Protein AF-A0A0G0ZEG3-F1 (afdb_monomer_lite)

Organism: NCBI:txid1618756

Secondary structure (DSSP, 8-state):
-------HHHHTT-----TT-HHHHHTTB-TT--B-SS-HHHHHHHHHTTSS-S---

InterPro doma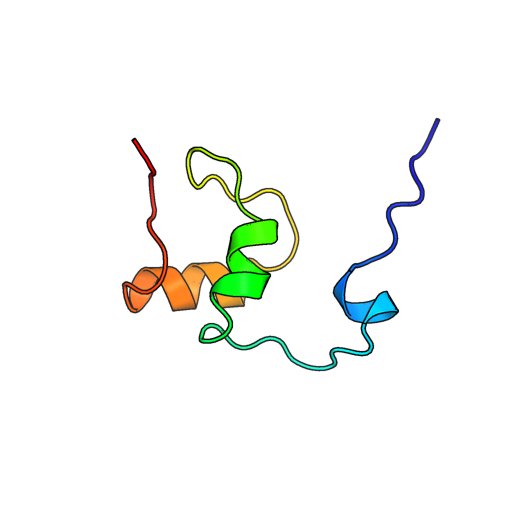ins:
  IPR001648 Small ribosomal subunit protein bS18 [PF01084] (14-39)
  IPR001648 Small ribosomal subunit protein bS18 [TIGR00165] (3-56)
  IPR036870 Small ribosomal subunit protein bS18 superfamily [G3DSA:4.10.640.10] (1-57)
  IPR036870 Small ribosomal subunit protein bS18 superfamily [SSF46911] (2-57)

Radius of gyration: 12.1 Å; chains: 1; bounding box: 34×23×31 Å

Structure (mmCIF, N/CA/C/O backbone):
data_AF-A0A0G0ZEG3-F1
#
_entry.id   AF-A0A0G0ZEG3-F1
#
loop_
_atom_site.group_PDB
_atom_site.id
_atom_site.type_symbol
_atom_site.label_atom_id
_atom_site.label_alt_id
_atom_site.label_comp_id
_atom_site.label_asym_id
_atom_site.label_entity_id
_atom_site.label_seq_id
_atom_site.pdbx_PDB_ins_code
_atom_site.Cartn_x
_atom_site.Cartn_y
_atom_site.Cartn_z
_atom_site.occupancy
_atom_site.B_iso_or_equiv
_atom_site.auth_seq_id
_atom_site.auth_comp_id
_atom_site.auth_asym_id
_atom_site.auth_atom_id
_atom_site.pdbx_PDB_model_num
ATOM 1 N N . MET A 1 1 ? -22.672 15.535 3.649 1.00 47.56 1 MET A N 1
ATOM 2 C CA . MET A 1 1 ? -22.844 14.274 4.411 1.00 47.56 1 MET A CA 1
ATOM 3 C C . MET A 1 1 ? -21.471 13.667 4.687 1.00 47.56 1 MET A C 1
ATOM 5 O O . MET A 1 1 ? -20.759 13.374 3.735 1.00 47.56 1 MET A O 1
ATOM 9 N N . LYS A 1 2 ? -21.053 13.523 5.954 1.00 48.72 2 LYS A N 1
ATOM 10 C CA . LYS A 1 2 ? -19.804 12.819 6.309 1.00 48.72 2 LYS A CA 1
ATOM 11 C C . LYS A 1 2 ? -20.041 11.315 6.133 1.00 48.72 2 LYS A C 1
ATOM 13 O O . LYS A 1 2 ? -20.872 10.751 6.837 1.00 48.72 2 LYS A O 1
ATOM 18 N N . LYS A 1 3 ? -19.342 10.669 5.194 1.00 58.16 3 LYS A N 1
ATOM 19 C CA . LYS A 1 3 ? -19.296 9.201 5.127 1.00 58.16 3 LYS A CA 1
ATOM 20 C C . LYS A 1 3 ? -18.564 8.729 6.382 1.00 58.16 3 LYS A C 1
ATOM 22 O O . LYS A 1 3 ? -17.400 9.078 6.568 1.00 58.16 3 LYS A O 1
ATOM 27 N N . ASN A 1 4 ? -19.246 7.985 7.248 1.00 59.25 4 ASN A N 1
ATOM 28 C CA . ASN A 1 4 ? -18.604 7.311 8.371 1.00 59.25 4 ASN A CA 1
ATOM 29 C C . ASN A 1 4 ? -17.824 6.123 7.794 1.00 59.25 4 ASN A C 1
ATOM 31 O O . ASN A 1 4 ? -18.321 5.003 7.716 1.00 59.25 4 ASN A O 1
ATOM 35 N N . THR A 1 5 ? -16.644 6.406 7.245 1.00 68.81 5 THR A N 1
ATOM 36 C CA . THR A 1 5 ? -15.817 5.395 6.588 1.00 68.81 5 THR A CA 1
ATOM 37 C C . THR A 1 5 ? -15.166 4.554 7.674 1.00 68.81 5 THR A C 1
ATOM 39 O O . THR A 1 5 ? -14.176 4.958 8.281 1.00 68.81 5 THR A O 1
ATOM 42 N N . GLN A 1 6 ? -15.770 3.405 7.961 1.00 75.06 6 GLN A N 1
ATOM 43 C CA . GLN A 1 6 ? -15.236 2.445 8.915 1.00 75.06 6 GLN A CA 1
ATOM 44 C C . GLN A 1 6 ? -13.883 1.919 8.410 1.00 75.06 6 GLN A C 1
ATOM 46 O O . GLN A 1 6 ? -13.712 1.659 7.216 1.00 75.06 6 GLN A O 1
ATOM 51 N N . CYS A 1 7 ? -12.900 1.805 9.304 1.00 80.25 7 CYS A N 1
ATOM 52 C CA . CYS A 1 7 ? -11.575 1.318 8.937 1.00 80.25 7 CYS A CA 1
ATOM 53 C C . CYS A 1 7 ? -11.644 -0.178 8.595 1.00 80.25 7 CYS A C 1
ATOM 55 O O . CYS A 1 7 ? -12.045 -0.982 9.437 1.00 80.25 7 CYS A O 1
ATOM 57 N N . TYR A 1 8 ? -11.212 -0.552 7.384 1.00 85.00 8 TYR A N 1
ATOM 58 C CA . TYR A 1 8 ? -11.218 -1.940 6.900 1.00 85.00 8 TYR A CA 1
ATOM 59 C C . TYR A 1 8 ? -10.548 -2.906 7.888 1.00 85.00 8 TYR A C 1
ATOM 61 O O . TYR A 1 8 ? -11.048 -4.000 8.126 1.00 85.00 8 TYR A O 1
ATOM 69 N N . PHE A 1 9 ? -9.429 -2.504 8.489 1.00 85.12 9 PHE A N 1
ATOM 70 C CA . PHE A 1 9 ? -8.663 -3.363 9.394 1.00 85.12 9 PHE A CA 1
ATOM 71 C C . PHE A 1 9 ? -9.360 -3.580 10.734 1.00 85.12 9 PHE A C 1
ATOM 73 O O . PHE A 1 9 ? -9.372 -4.699 11.238 1.00 85.12 9 PHE A O 1
ATOM 80 N N . THR A 1 10 ? -10.008 -2.540 11.265 1.00 86.56 10 THR A N 1
ATOM 81 C CA . THR A 1 10 ? -10.796 -2.632 12.498 1.00 86.56 10 THR A CA 1
ATOM 82 C C . THR A 1 10 ? -11.991 -3.563 12.313 1.00 86.56 10 THR A C 1
ATOM 84 O O . THR A 1 10 ? -12.233 -4.408 13.165 1.00 86.56 10 THR A O 1
ATOM 87 N N . THR A 1 11 ? -12.695 -3.473 11.181 1.00 88.12 11 THR A N 1
ATOM 88 C CA . THR A 1 11 ? -13.828 -4.363 10.878 1.00 88.12 11 THR A CA 1
ATOM 89 C C . THR A 1 11 ? -13.388 -5.816 10.681 1.00 88.12 11 THR A C 1
ATOM 91 O O . THR A 1 11 ? -14.091 -6.730 11.096 1.00 88.1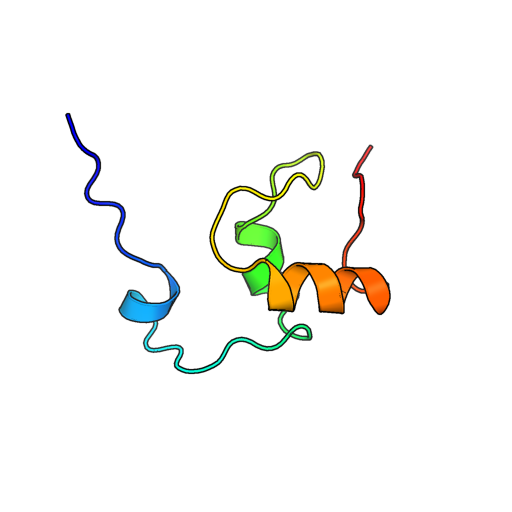2 11 THR A O 1
ATOM 94 N N . ASN A 1 12 ? -12.211 -6.039 10.090 1.00 86.69 12 ASN A N 1
ATOM 95 C CA . ASN A 1 12 ? -11.669 -7.380 9.855 1.00 86.69 12 ASN A CA 1
ATOM 96 C C . ASN A 1 12 ? -10.824 -7.926 11.023 1.00 86.69 12 ASN A C 1
ATOM 98 O O . ASN A 1 12 ? -10.201 -8.973 10.873 1.00 86.69 12 ASN A O 1
ATOM 102 N N . ASN A 1 13 ? -10.778 -7.240 12.175 1.00 86.56 13 ASN A N 1
ATOM 103 C CA . ASN A 1 13 ? -9.965 -7.612 13.344 1.00 86.56 13 ASN A CA 1
ATOM 104 C C . ASN A 1 13 ? -8.473 -7.856 13.035 1.00 86.56 13 ASN A C 1
ATOM 106 O O . ASN A 1 13 ? -7.796 -8.633 13.713 1.00 86.56 13 ASN A O 1
ATOM 110 N N . VAL A 1 14 ? -7.937 -7.172 12.023 1.00 85.25 14 VAL A N 1
ATOM 111 C CA . VAL A 1 14 ? -6.525 -7.273 11.645 1.00 85.25 14 VAL A CA 1
ATOM 112 C C . VAL A 1 14 ? -5.724 -6.324 12.532 1.00 85.25 14 VAL A C 1
ATOM 114 O O . VAL A 1 14 ? -5.866 -5.106 12.435 1.00 85.25 14 VAL A O 1
ATOM 117 N N . LYS A 1 15 ? -4.896 -6.882 13.423 1.00 80.94 15 LYS A N 1
ATOM 118 C CA . LYS A 1 15 ? -4.108 -6.109 14.402 1.00 80.94 15 LYS A CA 1
ATOM 119 C C . LYS A 1 15 ? -2.797 -5.562 13.838 1.00 80.94 15 LYS A C 1
ATOM 121 O O . LYS A 1 15 ? -2.334 -4.518 14.283 1.00 80.94 15 LYS A O 1
ATOM 126 N N . GLN A 1 16 ? -2.197 -6.272 12.888 1.00 83.00 16 GLN A N 1
ATOM 127 C CA . GLN A 1 16 ? -0.923 -5.912 12.280 1.00 83.00 16 GLN A CA 1
ATOM 128 C C . GLN A 1 16 ? -0.987 -6.171 10.780 1.00 83.00 16 GLN A C 1
ATOM 130 O O . GLN A 1 16 ? -1.565 -7.166 10.349 1.00 83.00 16 GLN A O 1
ATOM 135 N N . ILE A 1 17 ? -0.407 -5.255 10.010 1.00 85.88 17 ILE A N 1
ATOM 136 C CA . ILE A 1 17 ? -0.438 -5.271 8.551 1.00 85.88 17 ILE A CA 1
ATOM 137 C C . ILE A 1 17 ? 1.000 -5.379 8.072 1.00 85.88 17 ILE A C 1
ATOM 139 O O . ILE A 1 17 ? 1.835 -4.518 8.372 1.00 85.88 17 ILE A O 1
ATOM 143 N N . ASP A 1 18 ? 1.296 -6.454 7.348 1.00 90.50 18 ASP A N 1
ATOM 144 C CA . ASP A 1 18 ? 2.622 -6.690 6.808 1.00 90.50 18 ASP A CA 1
ATOM 145 C C . ASP A 1 18 ? 2.708 -6.197 5.359 1.00 90.50 18 ASP A C 1
ATOM 147 O O . ASP A 1 18 ? 1.764 -6.237 4.573 1.00 90.50 18 ASP A O 1
ATOM 151 N N . TYR A 1 19 ? 3.907 -5.780 4.955 1.00 92.94 19 TYR A N 1
ATOM 152 C CA . TYR A 1 19 ? 4.183 -5.375 3.570 1.00 92.94 19 TYR A CA 1
ATOM 153 C C . TYR A 1 19 ? 4.100 -6.539 2.561 1.00 92.94 19 TYR A C 1
ATOM 155 O O . TYR A 1 19 ? 4.125 -6.304 1.349 1.00 92.94 19 TYR A O 1
ATOM 163 N N . LYS A 1 20 ?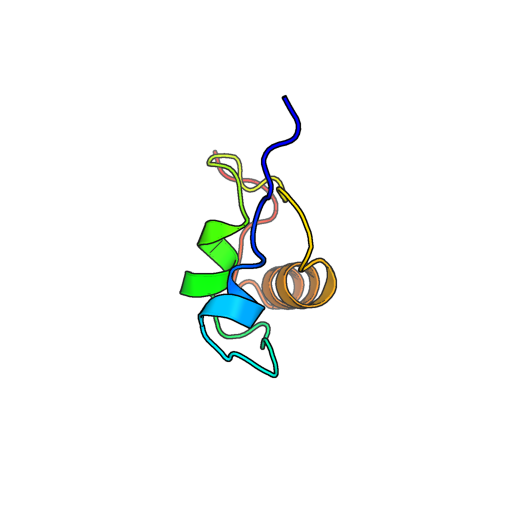 4.039 -7.775 3.073 1.00 92.81 20 LYS A N 1
ATOM 164 C CA . LYS A 1 20 ? 3.894 -9.023 2.315 1.00 92.81 20 LYS A CA 1
ATOM 165 C C . LYS A 1 20 ? 2.451 -9.247 1.853 1.00 92.81 20 LYS A C 1
ATOM 167 O O . LYS A 1 20 ? 2.250 -9.947 0.867 1.00 92.81 20 LYS A O 1
ATOM 172 N N . ASP A 1 21 ? 1.468 -8.622 2.505 1.00 92.62 21 ASP A N 1
ATOM 173 C CA . ASP A 1 21 ? 0.039 -8.831 2.240 1.00 92.62 21 ASP A CA 1
ATOM 174 C C . ASP A 1 21 ? -0.438 -8.029 1.018 1.00 92.62 21 ASP A C 1
ATOM 176 O O . ASP A 1 21 ? -1.322 -7.169 1.088 1.00 92.62 21 ASP A O 1
ATOM 180 N N . VAL A 1 22 ? 0.176 -8.291 -0.137 1.00 91.81 22 VAL A N 1
ATOM 181 C CA . VAL A 1 22 ? -0.021 -7.536 -1.382 1.00 91.81 22 VAL A CA 1
ATOM 182 C C . VAL A 1 22 ? -1.480 -7.430 -1.810 1.00 91.81 22 VAL A C 1
ATOM 184 O O . VAL A 1 22 ? -1.886 -6.381 -2.304 1.00 91.81 22 VAL A O 1
ATOM 187 N N . ASP A 1 23 ? -2.294 -8.461 -1.599 1.00 91.19 23 ASP A N 1
ATOM 188 C CA . ASP A 1 23 ? -3.693 -8.452 -2.039 1.00 91.19 23 ASP A CA 1
ATOM 189 C C . ASP A 1 23 ? -4.586 -7.553 -1.184 1.00 91.19 23 ASP A C 1
ATOM 191 O O . ASP A 1 23 ? -5.545 -6.963 -1.685 1.00 91.19 23 ASP A O 1
ATOM 195 N N . ILE A 1 24 ? -4.239 -7.380 0.092 1.00 90.62 24 ILE A N 1
ATOM 196 C CA . ILE A 1 24 ? -4.891 -6.404 0.964 1.00 90.62 24 ILE A CA 1
ATOM 197 C C . ILE A 1 24 ? -4.412 -5.002 0.585 1.00 90.62 24 ILE A C 1
ATOM 199 O O . ILE A 1 24 ? -5.230 -4.105 0.386 1.00 90.62 24 ILE A O 1
ATOM 203 N N . LEU A 1 25 ? -3.100 -4.825 0.405 1.00 90.56 25 LEU A N 1
ATOM 204 C CA . LEU A 1 25 ? -2.494 -3.536 0.072 1.00 90.56 25 LEU A CA 1
ATOM 205 C C . LEU A 1 25 ? -2.959 -2.978 -1.283 1.00 90.56 25 LEU A C 1
ATOM 207 O O . LEU A 1 25 ? -3.159 -1.769 -1.402 1.00 90.56 25 LEU A O 1
ATOM 211 N N . LYS A 1 26 ? -3.215 -3.835 -2.283 1.00 90.88 26 LYS A N 1
ATOM 212 C CA . LYS A 1 26 ? -3.777 -3.437 -3.589 1.00 90.88 26 LYS A CA 1
ATOM 213 C C . LYS A 1 26 ? -5.121 -2.716 -3.463 1.00 90.88 26 LYS A C 1
ATOM 215 O O . LYS A 1 26 ? -5.379 -1.804 -4.242 1.00 90.88 26 LYS A O 1
ATOM 220 N N . LYS A 1 27 ? -5.952 -3.055 -2.468 1.00 89.69 27 LYS A N 1
ATOM 221 C CA . LYS A 1 27 ? -7.263 -2.408 -2.244 1.00 89.69 27 LYS A CA 1
ATOM 222 C C . LYS A 1 27 ? -7.139 -0.931 -1.852 1.00 89.69 27 LYS A C 1
ATOM 224 O O . LYS A 1 27 ? -8.097 -0.177 -1.996 1.00 89.69 27 LYS A O 1
ATOM 229 N N . PHE A 1 28 ? -5.967 -0.516 -1.369 1.00 90.94 28 PHE A N 1
ATOM 230 C CA . PHE A 1 28 ? -5.666 0.862 -0.968 1.00 90.94 28 PHE A CA 1
ATOM 231 C C . PHE A 1 28 ? -4.927 1.657 -2.055 1.00 90.94 28 PHE A C 1
ATOM 233 O O . PHE A 1 28 ? -4.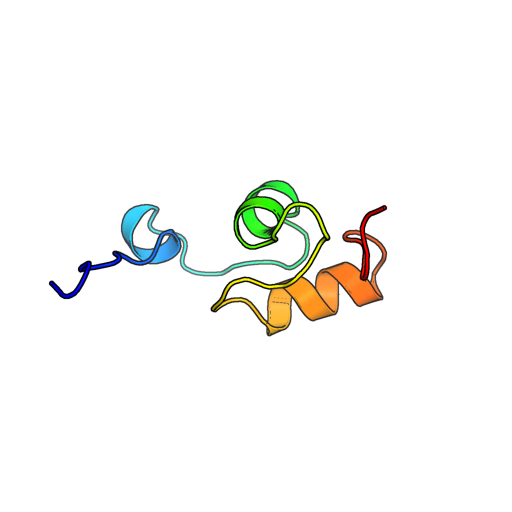481 2.785 -1.813 1.00 90.94 28 PHE A O 1
ATOM 240 N N . LEU A 1 29 ? -4.798 1.083 -3.254 1.00 91.56 29 LEU A N 1
ATOM 241 C CA . LEU A 1 29 ? -4.243 1.736 -4.430 1.00 91.56 29 LEU A CA 1
ATOM 242 C C . LEU A 1 29 ? -5.351 2.093 -5.424 1.00 91.56 29 LEU A C 1
ATOM 244 O O . 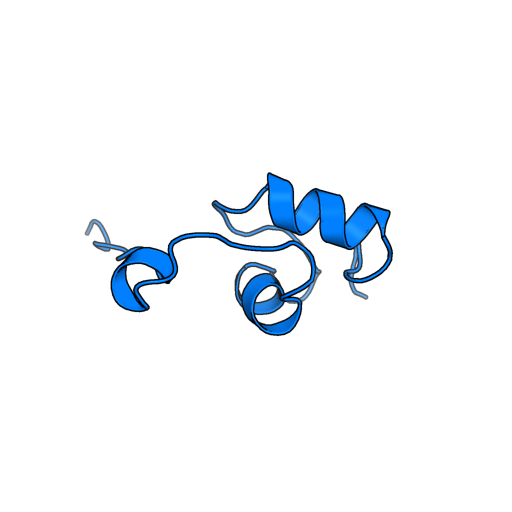LEU A 1 29 ? -6.348 1.391 -5.565 1.00 91.56 29 LEU A O 1
ATOM 248 N N . THR A 1 30 ? -5.156 3.191 -6.147 1.00 91.81 30 THR A N 1
ATOM 249 C CA . THR A 1 30 ? -5.932 3.488 -7.352 1.00 91.81 30 THR A CA 1
ATOM 250 C C . THR A 1 30 ? -5.464 2.608 -8.519 1.00 91.81 30 THR A C 1
ATOM 252 O O . THR A 1 30 ? -4.364 2.050 -8.453 1.00 91.81 30 THR A O 1
ATOM 255 N N . PRO A 1 31 ? -6.220 2.542 -9.632 1.00 92.75 31 PRO A N 1
ATOM 256 C CA . PRO A 1 31 ? -5.784 1.839 -10.842 1.00 92.75 31 PRO A CA 1
ATOM 257 C C . PRO A 1 31 ? -4.408 2.286 -11.357 1.00 92.75 31 PRO A C 1
ATOM 259 O O . PRO A 1 31 ? -3.636 1.469 -11.834 1.00 92.75 31 PRO A O 1
ATOM 262 N N . HIS A 1 32 ? -4.048 3.560 -11.168 1.00 92.88 32 HIS A N 1
ATOM 263 C CA . HIS A 1 32 ? -2.736 4.117 -11.531 1.00 92.88 32 HIS A CA 1
ATOM 264 C C . HIS A 1 32 ? -1.651 3.899 -10.460 1.00 92.88 32 HIS A C 1
ATOM 266 O O . HIS A 1 32 ? -0.638 4.598 -10.442 1.00 92.88 32 HIS A O 1
ATOM 272 N N . ALA A 1 33 ? -1.885 2.987 -9.515 1.00 92.38 33 ALA A N 1
ATOM 273 C CA . ALA A 1 33 ? -1.042 2.738 -8.352 1.00 92.38 33 ALA A CA 1
ATOM 274 C C . ALA A 1 33 ? -0.789 3.986 -7.482 1.00 92.38 33 ALA A C 1
ATOM 276 O O . ALA A 1 33 ? 0.237 4.086 -6.814 1.00 92.38 33 ALA A O 1
ATOM 277 N N . ARG A 1 34 ? -1.705 4.961 -7.420 1.00 91.06 34 ARG A N 1
ATOM 278 C CA . ARG A 1 34 ? -1.597 6.049 -6.428 1.00 91.06 34 ARG A CA 1
ATOM 279 C C . ARG A 1 34 ? -2.157 5.571 -5.091 1.00 91.06 34 ARG A C 1
ATOM 281 O O . ARG A 1 34 ? -3.161 4.871 -5.057 1.00 91.06 34 ARG A O 1
ATOM 288 N N . MET A 1 35 ? -1.512 5.937 -3.986 1.00 90.50 35 MET A N 1
ATOM 289 C CA . MET A 1 35 ? -2.007 5.588 -2.649 1.00 90.50 35 MET A CA 1
ATOM 290 C C . MET A 1 35 ? -3.246 6.415 -2.316 1.00 90.50 35 MET A C 1
ATOM 292 O O . MET A 1 35 ? -3.198 7.639 -2.419 1.00 90.50 35 MET A O 1
ATOM 296 N N . ILE A 1 36 ? -4.320 5.748 -1.890 1.00 85.38 36 ILE A N 1
ATOM 297 C CA . ILE A 1 36 ? -5.575 6.405 -1.521 1.00 85.38 36 ILE A CA 1
ATOM 298 C C . ILE A 1 36 ? -5.460 6.959 -0.094 1.00 85.38 36 ILE A C 1
ATOM 300 O O . ILE A 1 36 ? -5.488 8.175 0.065 1.00 85.38 36 ILE A O 1
ATOM 304 N N . THR A 1 37 ? -5.248 6.125 0.938 1.00 72.56 37 THR A N 1
ATOM 305 C CA . THR A 1 37 ? -5.066 6.573 2.342 1.00 72.56 37 THR A CA 1
ATOM 306 C C . THR A 1 37 ? -4.407 5.513 3.259 1.00 72.56 37 THR A C 1
ATOM 308 O O . THR A 1 37 ? -4.275 4.347 2.895 1.00 72.56 37 THR A O 1
ATOM 311 N N . GLY A 1 38 ? -4.001 5.941 4.471 1.00 68.44 38 GLY A N 1
ATOM 312 C CA . GLY A 1 38 ? -3.752 5.110 5.668 1.00 68.44 38 GLY A CA 1
ATOM 313 C C . GLY A 1 38 ? -2.395 4.404 5.759 1.00 68.44 38 GLY A C 1
ATOM 314 O O . GLY A 1 38 ? -1.510 4.820 6.503 1.00 68.44 38 GLY A O 1
ATOM 315 N N . GLU A 1 39 ? -2.219 3.352 4.971 1.00 73.31 39 GLU A N 1
ATOM 316 C CA . GLU A 1 39 ? -1.174 2.327 5.140 1.00 73.31 39 GLU A CA 1
ATOM 317 C C . GLU A 1 39 ? 0.156 2.690 4.456 1.00 73.31 39 GLU A C 1
ATOM 319 O O . GLU A 1 39 ? 0.717 1.958 3.638 1.00 73.31 39 GLU A O 1
ATOM 324 N N . ARG A 1 40 ? 0.685 3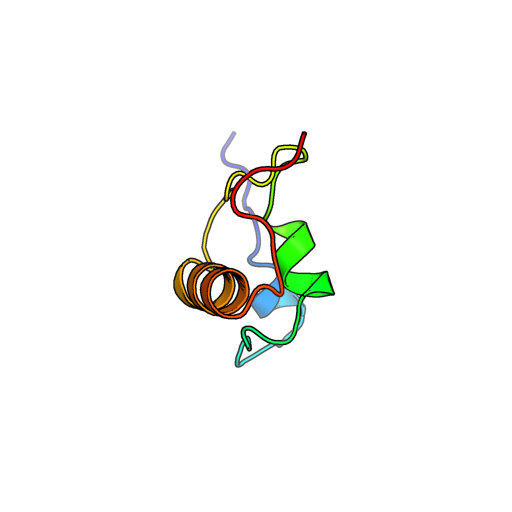.881 4.756 1.00 82.44 40 ARG A N 1
ATOM 325 C CA . ARG A 1 40 ? 1.864 4.419 4.051 1.00 82.44 40 ARG A CA 1
ATOM 326 C C . ARG A 1 40 ? 3.126 3.592 4.281 1.00 82.44 40 ARG A C 1
ATOM 328 O O . ARG A 1 40 ? 3.963 3.516 3.388 1.00 82.44 40 ARG A O 1
ATOM 335 N N . THR A 1 41 ? 3.304 3.015 5.463 1.00 89.31 41 THR A N 1
ATOM 336 C CA . THR A 1 41 ? 4.515 2.266 5.831 1.00 89.31 41 THR A CA 1
ATOM 337 C C . THR A 1 41 ? 4.568 0.905 5.146 1.00 89.31 41 THR A C 1
ATOM 339 O O . THR A 1 41 ? 5.581 0.598 4.514 1.00 89.31 41 THR A O 1
ATOM 342 N N . ALA A 1 42 ? 3.486 0.125 5.202 1.00 92.06 42 ALA A N 1
ATOM 343 C CA . ALA A 1 42 ? 3.406 -1.178 4.548 1.00 92.06 42 ALA A CA 1
ATOM 344 C C . ALA A 1 42 ? 3.514 -1.051 3.020 1.00 92.06 42 ALA A C 1
ATOM 346 O O . ALA A 1 42 ? 4.338 -1.733 2.413 1.00 92.06 42 ALA A O 1
ATOM 347 N N . ILE A 1 43 ? 2.797 -0.099 2.402 1.00 93.00 43 ILE A N 1
ATOM 348 C CA . ILE A 1 43 ? 2.862 0.123 0.946 1.00 93.00 43 ILE A CA 1
ATOM 349 C C . ILE A 1 43 ? 4.260 0.584 0.507 1.00 93.00 43 ILE A C 1
ATOM 351 O O . ILE A 1 43 ? 4.789 0.074 -0.480 1.00 93.00 43 ILE A O 1
ATOM 355 N N . LYS A 1 44 ? 4.904 1.513 1.231 1.00 93.06 44 LYS A N 1
ATOM 356 C CA . LYS A 1 44 ? 6.272 1.960 0.899 1.00 93.06 44 LYS A CA 1
ATOM 357 C C . LYS A 1 44 ? 7.290 0.824 0.996 1.00 93.06 44 LYS A C 1
ATOM 359 O O . LYS A 1 44 ? 8.122 0.693 0.104 1.00 93.06 44 LYS A O 1
ATOM 364 N N . ARG A 1 45 ? 7.212 -0.003 2.045 1.00 94.75 45 ARG A N 1
ATOM 365 C CA . ARG A 1 45 ? 8.076 -1.186 2.201 1.00 94.75 45 ARG A CA 1
ATOM 366 C C . ARG A 1 45 ? 7.844 -2.189 1.074 1.00 94.75 45 ARG A C 1
ATOM 368 O O . ARG A 1 45 ? 8.801 -2.629 0.455 1.00 94.75 45 ARG A O 1
ATOM 375 N N . SER A 1 46 ? 6.584 -2.475 0.758 1.00 94.88 46 SER A N 1
ATOM 376 C CA . SER A 1 46 ? 6.201 -3.391 -0.321 1.00 94.88 46 SER A CA 1
ATOM 377 C C . SER A 1 46 ? 6.761 -2.934 -1.677 1.00 94.88 46 SER A C 1
ATOM 379 O O . SER A 1 46 ? 7.320 -3.732 -2.423 1.00 94.88 46 SER A O 1
ATOM 381 N N . ARG A 1 47 ? 6.724 -1.624 -1.959 1.00 94.69 47 ARG A N 1
ATOM 382 C CA . ARG A 1 47 ? 7.327 -1.026 -3.162 1.00 94.69 47 ARG A CA 1
ATOM 383 C C . ARG A 1 47 ? 8.843 -1.119 -3.206 1.00 94.69 47 ARG A C 1
ATOM 385 O O . ARG A 1 47 ? 9.395 -1.438 -4.251 1.00 94.69 47 ARG A O 1
ATOM 392 N N . PHE A 1 48 ? 9.511 -0.845 -2.087 1.00 96.00 48 PHE A N 1
ATOM 393 C CA . PHE A 1 48 ? 10.968 -0.962 -2.001 1.00 96.00 48 PHE A CA 1
ATOM 394 C C . PHE A 1 48 ? 11.436 -2.403 -2.255 1.00 96.00 48 PHE A C 1
ATOM 396 O O . PHE A 1 48 ? 12.464 -2.611 -2.885 1.00 96.00 48 PHE A O 1
ATOM 403 N N . MET A 1 49 ? 10.636 -3.386 -1.833 1.00 95.75 49 MET A N 1
ATOM 404 C CA . MET A 1 49 ? 10.879 -4.812 -2.076 1.00 95.75 49 MET A CA 1
ATOM 405 C C . MET A 1 49 ? 10.418 -5.299 -3.463 1.00 95.75 49 MET A C 1
ATOM 407 O O . MET A 1 49 ? 10.554 -6.480 -3.761 1.00 95.75 49 MET A O 1
ATOM 411 N N . GLY A 1 50 ? 9.841 -4.433 -4.305 1.00 94.69 50 GLY A N 1
ATOM 412 C CA . GLY A 1 50 ? 9.369 -4.798 -5.648 1.00 94.69 50 GLY A CA 1
ATOM 413 C C . GLY A 1 50 ? 8.040 -5.564 -5.701 1.00 94.69 50 GLY A C 1
ATOM 414 O O . GLY A 1 50 ? 7.645 -6.020 -6.768 1.00 94.69 50 GLY A O 1
ATOM 415 N N . LEU A 1 51 ? 7.320 -5.686 -4.583 1.00 95.06 51 LEU A N 1
ATOM 416 C CA . LEU A 1 51 ? 6.037 -6.399 -4.503 1.00 95.06 51 LEU A CA 1
ATOM 417 C C . LEU A 1 51 ? 4.855 -5.578 -5.053 1.00 95.06 51 LEU A C 1
ATOM 419 O O . LEU A 1 51 ? 3.845 -6.138 -5.480 1.00 95.06 51 LEU A O 1
ATOM 423 N N . LEU A 1 52 ? 4.966 -4.245 -5.039 1.00 93.50 52 LEU A N 1
ATOM 424 C CA . LEU A 1 52 ? 3.974 -3.321 -5.597 1.00 93.50 52 LEU A CA 1
ATOM 425 C C . LEU A 1 52 ? 4.639 -2.276 -6.499 1.00 93.50 52 LEU A C 1
ATOM 427 O O . LEU A 1 52 ? 5.720 -1.786 -6.170 1.00 93.50 52 LEU A O 1
ATOM 431 N N . PRO A 1 53 ? 3.975 -1.851 -7.588 1.00 94.38 53 PRO A N 1
ATOM 432 C CA . PRO A 1 53 ? 4.503 -0.809 -8.454 1.00 94.38 53 PRO A CA 1
ATOM 433 C C . PRO A 1 53 ? 4.363 0.591 -7.832 1.00 94.38 53 PRO A C 1
ATOM 435 O O . PRO A 1 53 ? 3.440 0.886 -7.059 1.00 94.38 53 PRO A O 1
ATOM 438 N N . PHE A 1 54 ? 5.280 1.488 -8.209 1.00 92.62 54 PHE A N 1
ATOM 439 C CA . PHE A 1 54 ? 5.172 2.925 -7.926 1.00 92.62 54 PHE A CA 1
ATOM 440 C C . PHE A 1 54 ? 4.155 3.616 -8.840 1.00 92.62 54 PHE A C 1
ATOM 442 O O . PHE A 1 54 ? 3.461 4.528 -8.392 1.00 92.62 54 PHE A O 1
ATOM 449 N N . VAL A 1 55 ? 4.068 3.162 -10.092 1.00 92.31 55 VAL A N 1
ATOM 450 C CA . VAL A 1 55 ? 3.179 3.671 -11.140 1.00 92.31 55 VAL A CA 1
ATOM 451 C C . VAL A 1 55 ? 2.666 2.475 -11.936 1.00 92.31 55 VAL A C 1
ATOM 453 O O . VAL A 1 55 ? 3.452 1.600 -12.295 1.00 92.31 55 VAL A O 1
ATOM 456 N N . ALA A 1 56 ? 1.362 2.435 -12.194 1.00 88.31 56 ALA A N 1
ATOM 457 C CA . ALA A 1 56 ? 0.750 1.494 -13.128 1.00 88.31 56 ALA A CA 1
ATOM 458 C C . ALA A 1 56 ? 0.367 2.240 -14.413 1.00 88.31 56 ALA A C 1
ATOM 460 O O . ALA A 1 56 ? -0.046 3.402 -14.343 1.00 88.31 56 ALA A O 1
ATOM 461 N N . LYS A 1 57 ? 0.583 1.585 -15.558 1.00 75.88 57 LYS A N 1
ATOM 462 C CA . LYS A 1 57 ? 0.348 2.137 -16.896 1.00 75.88 57 LYS A CA 1
ATOM 463 C C . LYS A 1 57 ? -1.109 1.967 -17.303 1.00 75.88 57 LYS A C 1
ATOM 465 O O . LYS A 1 57 ? -1.670 0.901 -16.971 1.00 75.88 57 LYS A O 1
#

pLDDT: mean 85.8, std 11.18, range [47.56, 96.0]

Foldseek 3Di:
DDDPDDDPCVVVVPPDDALVPLVVQVVQADQQRDGNDDDVPSVVVVVVVVNGDPTDD

Sequence (57 aa):
MKKNTQCYFTTNNVKQIDYKDVDILKKFLTPHARMITGERTAIKRSRFMGLLPFVAK